Protein AF-A0A3M1CJQ5-F1 (afdb_monomer_lite)

Sequence (121 aa):
MELADGVVAVHEGIDAARRALDAGDRLAAARALRATYRERFQALEDAFRAVDAQATLELEFEFGAVAYDLSGRVDPAEAGARLQALDRRVDALAARVDTAAGGGSPQPAVRPAAEATPTAQ

pLDDT: mean 86.59, std 17.04, range [43.62, 97.94]

Foldseek 3Di:
DPLVVLLVLLLVLLVQLLVCLVVVNLLSSLVSLVCSCPPRVVVCLVLLCVQPVPLSVVLSVLSVVLSVVSVDDDDSVVSNVSSVVSSVSSVVSSVSSCVVVVDDDDDPPPPPPDDPDDDDD

Structure (mmCIF, N/CA/C/O backbone):
data_AF-A0A3M1CJQ5-F1
#
_entry.id   AF-A0A3M1CJQ5-F1
#
loop_
_atom_site.group_PDB
_atom_site.id
_atom_site.type_symbol
_atom_site.label_atom_id
_atom_site.label_alt_id
_atom_site.label_comp_id
_atom_site.label_asym_id
_atom_site.label_entity_id
_atom_site.label_seq_id
_atom_site.pdbx_PDB_ins_code
_atom_site.Cartn_x
_atom_site.Cartn_y
_atom_site.Cartn_z
_atom_site.occupancy
_atom_site.B_iso_or_equiv
_atom_site.auth_seq_id
_atom_site.auth_comp_id
_atom_site.auth_asym_id
_atom_site.auth_atom_id
_atom_site.pdbx_PDB_model_num
ATOM 1 N N . MET A 1 1 ? 8.287 -16.067 -9.548 1.00 59.88 1 MET A N 1
ATOM 2 C CA . MET A 1 1 ? 7.013 -15.331 -9.512 1.00 59.88 1 MET A CA 1
ATOM 3 C C . MET A 1 1 ? 7.033 -14.405 -10.707 1.00 59.88 1 MET A C 1
ATOM 5 O O . MET A 1 1 ? 8.050 -13.751 -10.907 1.00 59.88 1 MET A O 1
ATOM 9 N N . GLU A 1 2 ? 6.013 -14.453 -11.557 1.00 82.12 2 GLU A N 1
ATOM 10 C CA . GLU A 1 2 ? 5.890 -13.498 -12.663 1.00 82.12 2 GLU A CA 1
ATOM 11 C C . GLU A 1 2 ? 5.552 -12.118 -12.073 1.00 82.12 2 GLU A C 1
ATOM 13 O O . GLU A 1 2 ? 4.846 -12.064 -11.066 1.00 82.12 2 GLU A O 1
ATOM 18 N N . LEU A 1 3 ? 6.063 -11.018 -12.641 1.00 87.06 3 LEU A N 1
ATOM 19 C CA . LEU A 1 3 ? 5.852 -9.664 -12.096 1.00 87.06 3 LEU A CA 1
ATOM 20 C C . LEU A 1 3 ? 4.359 -9.387 -11.857 1.00 87.06 3 LEU A C 1
ATOM 22 O O . LEU A 1 3 ? 3.978 -8.949 -10.775 1.00 87.06 3 LEU A O 1
ATOM 26 N N . ALA A 1 4 ? 3.521 -9.725 -12.839 1.00 89.69 4 ALA A N 1
ATOM 27 C CA . ALA A 1 4 ? 2.073 -9.564 -12.768 1.00 89.69 4 ALA A CA 1
ATOM 28 C C . ALA A 1 4 ? 1.444 -10.341 -11.597 1.00 89.69 4 ALA A C 1
ATOM 30 O O . ALA A 1 4 ? 0.627 -9.790 -10.865 1.00 89.69 4 ALA A O 1
ATOM 31 N N . ASP A 1 5 ? 1.861 -11.591 -11.370 1.00 93.25 5 ASP A N 1
ATOM 32 C CA . ASP A 1 5 ? 1.381 -12.417 -10.250 1.00 93.25 5 ASP A CA 1
ATOM 33 C C . ASP A 1 5 ? 1.775 -11.812 -8.892 1.00 93.25 5 ASP A C 1
ATOM 35 O O . ASP A 1 5 ? 0.965 -11.736 -7.966 1.00 93.25 5 ASP A O 1
ATOM 39 N N . GLY A 1 6 ? 3.001 -11.290 -8.792 1.00 93.94 6 GLY A N 1
ATOM 40 C CA . GLY A 1 6 ? 3.459 -10.607 -7.586 1.00 93.94 6 GLY A CA 1
ATOM 41 C C . GLY A 1 6 ? 2.718 -9.296 -7.322 1.00 93.94 6 GLY A C 1
ATOM 42 O O . GLY A 1 6 ? 2.369 -9.015 -6.176 1.00 93.94 6 GLY A O 1
ATOM 43 N N . VAL A 1 7 ? 2.430 -8.511 -8.361 1.00 95.50 7 VAL A N 1
ATOM 44 C CA . VAL A 1 7 ? 1.666 -7.257 -8.249 1.00 95.50 7 VAL A CA 1
ATOM 45 C C . VAL A 1 7 ? 0.231 -7.537 -7.800 1.00 95.50 7 VAL A C 1
ATOM 47 O O . VAL A 1 7 ? -0.236 -6.922 -6.842 1.00 95.50 7 VAL A O 1
ATOM 50 N N . VAL A 1 8 ? -0.436 -8.534 -8.396 1.00 96.88 8 VAL A N 1
ATOM 51 C CA . VAL A 1 8 ? -1.768 -8.991 -7.958 1.00 96.88 8 VAL A CA 1
ATOM 52 C C . VAL A 1 8 ? -1.749 -9.385 -6.480 1.00 96.88 8 VAL A C 1
ATOM 54 O O . VAL A 1 8 ? -2.588 -8.929 -5.706 1.00 96.88 8 VAL A O 1
ATOM 57 N N . ALA A 1 9 ? -0.748 -10.153 -6.052 1.00 96.69 9 ALA A N 1
ATOM 58 C CA . ALA A 1 9 ? -0.593 -10.538 -4.655 1.00 96.69 9 ALA A CA 1
ATOM 59 C C . ALA A 1 9 ? -0.400 -9.349 -3.693 1.00 96.69 9 ALA A C 1
ATOM 61 O O . ALA A 1 9 ? -0.834 -9.412 -2.537 1.00 96.69 9 ALA A O 1
ATOM 62 N N . VAL A 1 10 ? 0.268 -8.279 -4.133 1.00 97.12 10 VAL A N 1
ATOM 63 C CA . VAL A 1 10 ? 0.395 -7.048 -3.342 1.00 97.12 10 VAL A CA 1
ATOM 64 C C . VAL A 1 10 ? -0.968 -6.368 -3.198 1.00 97.12 10 VAL A C 1
ATOM 66 O O . VAL A 1 10 ? -1.357 -6.056 -2.071 1.00 97.12 10 VAL A O 1
ATOM 69 N N . HIS A 1 11 ? -1.718 -6.215 -4.293 1.00 97.75 11 HIS A N 1
ATOM 70 C CA . HIS A 1 11 ? -3.064 -5.631 -4.276 1.00 97.75 11 HIS A CA 1
ATOM 71 C C . HIS A 1 11 ? -4.021 -6.404 -3.364 1.00 97.75 11 HIS A C 1
ATOM 73 O O . HIS A 1 11 ? -4.662 -5.816 -2.494 1.00 97.75 11 HIS A O 1
ATOM 79 N N . GLU A 1 12 ? -4.046 -7.736 -3.462 1.00 97.81 12 GLU A N 1
ATOM 80 C CA . GLU A 1 12 ? -4.859 -8.583 -2.579 1.00 97.81 12 GLU A CA 1
ATOM 81 C C . GLU A 1 12 ? -4.522 -8.374 -1.095 1.00 97.81 12 GLU A C 1
ATOM 83 O O . GLU A 1 12 ? -5.405 -8.384 -0.230 1.00 97.81 12 GLU A O 1
ATOM 88 N N . GLY A 1 13 ? -3.239 -8.170 -0.793 1.00 97.62 13 GLY A N 1
ATOM 89 C CA . GLY A 1 13 ? -2.754 -7.876 0.547 1.00 97.62 13 GLY A CA 1
ATOM 90 C C . GLY A 1 13 ? -3.204 -6.509 1.071 1.00 97.62 13 GLY A C 1
ATOM 91 O O . GLY A 1 13 ? -3.671 -6.407 2.210 1.00 97.62 13 GLY A O 1
ATOM 92 N N . ILE A 1 14 ? -3.130 -5.472 0.234 1.00 97.94 14 ILE A N 1
ATOM 93 C CA . ILE A 1 14 ? -3.629 -4.128 0.562 1.00 97.94 14 ILE A CA 1
ATOM 94 C C . ILE A 1 14 ? -5.153 -4.160 0.756 1.00 97.94 14 ILE A C 1
ATOM 96 O O . ILE A 1 14 ? -5.667 -3.600 1.728 1.00 97.94 14 ILE A O 1
ATOM 100 N N . ASP A 1 15 ? -5.881 -4.895 -0.083 1.00 97.94 15 ASP 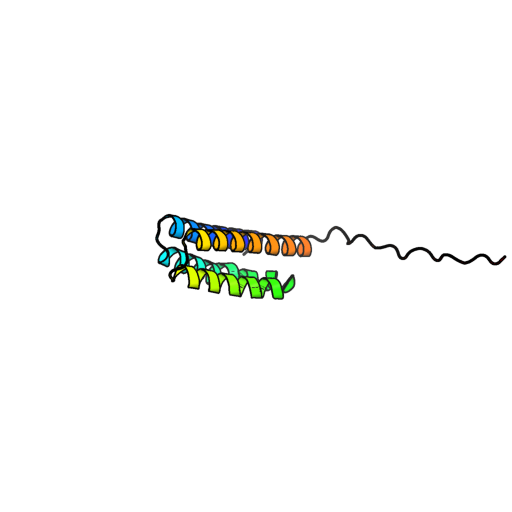A N 1
ATOM 101 C CA . ASP A 1 15 ? -7.324 -5.097 0.054 1.00 97.94 15 ASP A CA 1
ATOM 102 C C . ASP A 1 15 ? -7.704 -5.879 1.313 1.00 97.94 15 ASP A C 1
ATOM 104 O O . ASP A 1 15 ? -8.731 -5.603 1.941 1.00 97.94 15 ASP A O 1
ATOM 108 N N . ALA A 1 16 ? -6.894 -6.856 1.724 1.00 97.62 16 ALA A N 1
ATOM 109 C CA . ALA A 1 16 ? -7.073 -7.533 3.004 1.00 97.62 16 ALA A CA 1
ATOM 110 C C . ALA A 1 16 ? -6.885 -6.561 4.180 1.00 97.62 16 ALA A C 1
ATOM 112 O O . ALA A 1 16 ? -7.694 -6.569 5.112 1.00 97.62 16 ALA A O 1
ATOM 113 N N . ALA A 1 17 ? -5.878 -5.683 4.117 1.00 97.38 17 ALA A N 1
ATOM 114 C CA . ALA A 1 17 ? -5.677 -4.644 5.123 1.00 97.38 17 ALA A CA 1
ATOM 115 C C . ALA A 1 17 ? -6.858 -3.660 5.173 1.00 97.38 17 ALA A C 1
ATOM 117 O O . ALA A 1 17 ? -7.336 -3.331 6.260 1.00 97.38 17 ALA A O 1
ATOM 118 N N . ARG A 1 18 ? -7.386 -3.250 4.014 1.00 96.94 18 ARG A N 1
ATOM 119 C CA . ARG A 1 18 ? -8.562 -2.374 3.917 1.00 96.94 18 ARG A CA 1
ATOM 120 C C . ARG A 1 18 ? -9.812 -3.022 4.509 1.00 96.94 18 ARG A C 1
ATOM 122 O O . ARG A 1 18 ? -10.456 -2.415 5.354 1.00 96.94 18 ARG A O 1
ATOM 129 N N . ARG A 1 19 ? -10.101 -4.282 4.169 1.00 97.44 19 ARG A N 1
ATOM 130 C CA . ARG A 1 19 ? -11.235 -5.024 4.752 1.00 97.44 19 ARG A CA 1
ATOM 131 C C . ARG A 1 19 ? -11.135 -5.152 6.272 1.00 97.44 19 ARG A C 1
ATOM 133 O O . ARG A 1 19 ? -12.143 -5.032 6.961 1.00 97.44 19 ARG A O 1
ATOM 140 N N . ALA A 1 20 ? -9.934 -5.387 6.799 1.00 96.69 20 ALA A N 1
ATOM 141 C CA . ALA A 1 20 ? -9.713 -5.428 8.242 1.00 96.69 20 ALA A CA 1
ATOM 142 C C . ALA A 1 20 ? -9.955 -4.057 8.897 1.00 96.69 20 ALA A C 1
ATOM 144 O O . ALA A 1 20 ? -10.589 -3.984 9.949 1.00 96.69 20 ALA A O 1
ATOM 145 N N . LEU A 1 21 ? -9.514 -2.972 8.253 1.00 95.50 21 LEU A N 1
ATOM 146 C CA . LEU A 1 21 ? -9.775 -1.607 8.706 1.00 95.50 21 LEU A CA 1
ATOM 147 C C . LEU A 1 21 ? -11.276 -1.275 8.697 1.00 95.50 21 LEU A C 1
ATOM 149 O O . LEU A 1 21 ? -11.772 -0.741 9.687 1.00 95.50 21 LEU A O 1
ATOM 153 N N . ASP A 1 22 ? -11.993 -1.634 7.631 1.00 94.94 22 ASP A N 1
ATOM 154 C CA . ASP A 1 22 ? -13.443 -1.426 7.498 1.00 94.94 22 ASP A CA 1
ATOM 155 C C . ASP A 1 22 ? -14.233 -2.219 8.552 1.00 94.94 22 ASP A C 1
ATOM 157 O O . ASP A 1 22 ? -15.259 -1.760 9.053 1.00 94.94 22 ASP A O 1
ATOM 161 N N . ALA A 1 23 ? -13.722 -3.388 8.951 1.00 95.50 23 ALA A N 1
ATOM 162 C CA . ALA A 1 23 ? -14.250 -4.181 10.060 1.00 95.50 23 ALA A CA 1
ATOM 163 C C . ALA A 1 23 ? -13.893 -3.614 11.452 1.00 95.50 23 ALA A C 1
ATOM 165 O O . ALA A 1 23 ? -14.316 -4.162 12.470 1.00 95.50 23 ALA A O 1
ATOM 166 N N . GLY A 1 24 ? -13.109 -2.534 11.518 1.00 93.62 24 GLY A N 1
ATOM 167 C CA . GLY A 1 24 ? -12.645 -1.910 12.757 1.00 93.62 24 GLY A CA 1
ATOM 168 C C . GLY A 1 24 ? -11.430 -2.588 13.401 1.00 93.62 24 GLY A C 1
ATOM 169 O O . GLY A 1 24 ? -10.962 -2.122 14.442 1.00 93.62 24 GLY A O 1
ATOM 170 N N . ASP A 1 25 ? -10.874 -3.642 12.795 1.00 94.81 25 ASP A N 1
ATOM 171 C CA . ASP A 1 25 ? -9.688 -4.344 13.293 1.00 94.81 25 ASP A CA 1
ATOM 172 C C . ASP A 1 25 ? -8.404 -3.741 12.711 1.00 94.81 25 ASP A C 1
ATOM 174 O O . ASP A 1 25 ? -7.770 -4.247 11.778 1.00 94.81 25 ASP A O 1
ATOM 178 N N . ARG A 1 26 ? -7.998 -2.619 13.304 1.00 93.56 26 ARG A N 1
ATOM 179 C CA . ARG A 1 26 ? -6.807 -1.881 12.866 1.00 93.56 26 ARG A CA 1
ATOM 180 C C . ARG A 1 26 ? -5.509 -2.668 13.058 1.00 93.56 26 ARG A C 1
ATOM 182 O O . ARG A 1 26 ? -4.570 -2.518 12.278 1.00 93.56 26 ARG A O 1
ATOM 189 N N . LEU A 1 27 ? -5.446 -3.521 14.083 1.00 94.25 27 LEU A N 1
ATOM 190 C CA . LEU A 1 27 ? -4.259 -4.330 14.345 1.00 94.25 27 LEU A CA 1
ATOM 191 C C . LEU A 1 27 ? -4.117 -5.432 13.292 1.00 94.25 27 LEU A C 1
ATOM 193 O O . LEU A 1 27 ? -3.005 -5.679 12.822 1.00 94.25 27 LEU A O 1
ATOM 197 N N . ALA A 1 28 ? -5.222 -6.068 12.895 1.00 95.75 28 ALA A N 1
ATOM 198 C CA . ALA A 1 28 ? -5.227 -6.985 11.764 1.00 95.75 28 ALA A CA 1
ATOM 199 C C . ALA A 1 28 ? -4.872 -6.265 10.458 1.00 95.75 28 ALA A C 1
ATOM 201 O O . ALA A 1 28 ? -4.049 -6.789 9.711 1.00 95.75 28 ALA A O 1
ATOM 202 N N . ALA A 1 29 ? -5.383 -5.050 10.225 1.00 96.50 29 ALA A N 1
ATOM 203 C CA . ALA A 1 29 ? -5.015 -4.246 9.058 1.00 96.50 29 ALA A CA 1
ATOM 204 C C . ALA A 1 29 ? -3.502 -3.967 9.003 1.00 96.50 29 ALA A C 1
ATOM 206 O O . ALA A 1 29 ? -2.854 -4.219 7.988 1.00 96.50 29 ALA A O 1
ATOM 207 N N . ALA A 1 30 ? -2.911 -3.531 10.121 1.00 96.38 30 ALA A N 1
ATOM 208 C CA . ALA A 1 30 ? -1.472 -3.299 10.223 1.00 96.38 30 ALA A CA 1
ATOM 209 C C . ALA A 1 30 ? -0.654 -4.585 10.009 1.00 96.38 30 ALA A C 1
ATOM 211 O O . ALA A 1 30 ? 0.379 -4.562 9.341 1.00 96.38 30 ALA A O 1
ATOM 212 N N . ARG A 1 31 ? -1.098 -5.717 10.573 1.00 96.44 31 ARG A N 1
ATOM 213 C CA . ARG A 1 31 ? -0.436 -7.021 10.392 1.00 96.44 31 ARG A CA 1
ATOM 214 C C . ARG A 1 31 ? -0.498 -7.489 8.945 1.00 96.44 31 ARG A C 1
ATOM 216 O O . ARG A 1 31 ? 0.529 -7.927 8.433 1.00 96.44 31 ARG A O 1
ATOM 223 N N . ALA A 1 32 ? -1.662 -7.372 8.309 1.00 97.19 32 ALA A N 1
ATOM 224 C CA . ALA A 1 32 ? -1.848 -7.702 6.904 1.00 97.19 32 ALA A CA 1
ATOM 225 C C . ALA A 1 32 ? -0.890 -6.877 6.043 1.00 97.19 32 ALA A C 1
ATOM 227 O O . ALA A 1 32 ? -0.099 -7.455 5.310 1.00 97.19 32 ALA A O 1
ATOM 228 N N . LEU A 1 33 ? -0.849 -5.556 6.239 1.00 97.19 33 LEU A N 1
ATOM 229 C CA . LEU A 1 33 ? 0.009 -4.682 5.443 1.00 97.19 33 LEU A CA 1
ATOM 230 C C . LEU A 1 33 ? 1.510 -4.981 5.620 1.00 97.19 33 LEU A C 1
ATOM 232 O O . LEU A 1 33 ? 2.259 -5.006 4.645 1.00 97.19 33 LEU A O 1
ATOM 236 N N . ARG A 1 34 ? 1.956 -5.279 6.850 1.00 96.94 34 ARG A N 1
ATOM 237 C CA . ARG A 1 34 ? 3.346 -5.705 7.115 1.00 96.94 34 ARG A CA 1
ATOM 238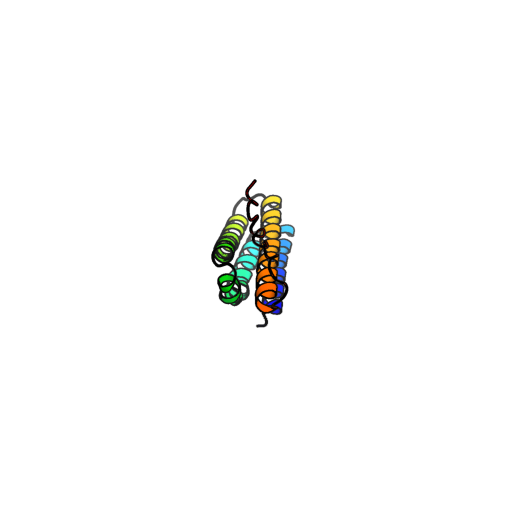 C C . ARG A 1 34 ? 3.684 -7.034 6.445 1.00 96.94 34 ARG A C 1
ATOM 240 O O . ARG A 1 34 ? 4.800 -7.195 5.955 1.00 96.94 34 ARG A O 1
ATOM 247 N N . ALA A 1 35 ? 2.749 -7.983 6.452 1.00 97.00 35 ALA A N 1
ATOM 248 C CA . ALA A 1 35 ? 2.924 -9.262 5.775 1.00 97.00 35 ALA A CA 1
ATOM 249 C C . ALA A 1 35 ? 3.004 -9.060 4.256 1.00 97.00 35 ALA A C 1
ATOM 251 O O . ALA A 1 35 ? 3.932 -9.565 3.634 1.00 97.00 35 ALA A O 1
ATOM 252 N N . THR A 1 36 ? 2.116 -8.244 3.681 1.00 97.75 36 THR A N 1
ATOM 253 C CA . THR A 1 36 ? 2.133 -7.883 2.257 1.00 97.75 36 THR A CA 1
ATOM 254 C C . THR A 1 36 ? 3.469 -7.289 1.837 1.00 97.75 36 THR A C 1
ATOM 256 O O . THR A 1 36 ? 4.045 -7.741 0.850 1.00 97.75 36 THR A O 1
ATOM 259 N N . TYR A 1 37 ? 4.000 -6.337 2.608 1.00 96.88 37 TYR A N 1
ATOM 260 C CA . TYR A 1 37 ? 5.313 -5.764 2.335 1.00 96.88 37 TYR A CA 1
ATOM 261 C C . TYR A 1 37 ? 6.407 -6.843 2.301 1.00 96.88 37 TYR A C 1
ATOM 263 O O . TYR A 1 37 ? 7.065 -7.050 1.285 1.00 96.88 37 TYR A O 1
ATOM 271 N N . ARG A 1 38 ? 6.560 -7.584 3.401 1.00 96.00 38 ARG A N 1
ATOM 272 C CA . ARG A 1 38 ? 7.663 -8.536 3.587 1.00 96.00 38 ARG A CA 1
ATOM 273 C C . ARG A 1 38 ? 7.599 -9.736 2.642 1.00 96.00 38 ARG A C 1
ATOM 275 O O . ARG A 1 38 ? 8.626 -10.257 2.236 1.00 96.00 38 ARG A O 1
ATOM 282 N N . GLU A 1 39 ? 6.402 -10.233 2.361 1.00 94.50 39 GLU A N 1
ATOM 283 C CA . GLU A 1 39 ? 6.231 -11.507 1.656 1.00 94.50 39 GLU A CA 1
ATOM 284 C C . GLU A 1 39 ? 5.968 -11.317 0.165 1.00 94.50 39 GLU A C 1
ATOM 286 O O . GLU A 1 39 ? 6.248 -12.229 -0.611 1.00 94.50 39 GLU A O 1
ATOM 291 N N . ARG A 1 40 ? 5.416 -10.166 -0.242 1.00 94.25 40 ARG A N 1
ATOM 292 C CA . ARG A 1 40 ? 5.001 -9.912 -1.629 1.00 94.25 40 ARG A CA 1
ATOM 293 C C . ARG A 1 40 ? 5.769 -8.748 -2.242 1.00 94.25 40 ARG A C 1
ATOM 295 O O . ARG A 1 40 ? 6.427 -8.941 -3.256 1.00 94.25 40 ARG A O 1
ATOM 302 N N . PHE A 1 41 ? 5.749 -7.574 -1.609 1.00 94.88 41 PHE A N 1
ATOM 303 C CA . PHE A 1 41 ? 6.397 -6.381 -2.165 1.00 94.88 41 PHE A CA 1
ATOM 304 C C . PHE A 1 41 ? 7.921 -6.534 -2.264 1.00 94.88 41 PHE A C 1
ATOM 306 O O . PHE A 1 41 ? 8.490 -6.233 -3.307 1.00 94.88 41 PHE A O 1
ATOM 313 N N . GLN A 1 42 ? 8.572 -7.090 -1.236 1.00 93.38 42 GLN A N 1
ATOM 314 C CA . GLN A 1 42 ? 10.020 -7.342 -1.259 1.00 93.38 42 GLN A CA 1
ATOM 315 C C . GLN A 1 42 ? 10.462 -8.233 -2.426 1.00 93.38 42 GLN A C 1
ATOM 317 O O . GLN A 1 42 ? 11.551 -8.056 -2.959 1.00 93.38 42 GLN A O 1
ATOM 322 N N . ALA A 1 43 ? 9.613 -9.160 -2.877 1.00 94.12 43 ALA A N 1
ATOM 323 C CA . ALA A 1 43 ? 9.921 -9.999 -4.034 1.00 94.12 43 ALA A CA 1
ATOM 324 C C . ALA A 1 43 ? 9.913 -9.224 -5.369 1.00 94.12 43 ALA A C 1
ATOM 326 O O . ALA A 1 43 ? 10.415 -9.735 -6.368 1.00 94.12 43 ALA A O 1
ATOM 327 N N . LEU A 1 44 ? 9.346 -8.012 -5.392 1.00 94.88 44 LEU A N 1
ATOM 328 C CA . LEU A 1 44 ? 9.269 -7.122 -6.554 1.00 94.88 44 LEU A CA 1
ATOM 329 C C . LEU A 1 44 ? 10.292 -5.978 -6.505 1.00 94.88 44 LEU A C 1
ATOM 331 O O . LEU A 1 44 ? 10.476 -5.300 -7.517 1.00 94.88 44 LEU A O 1
ATOM 335 N N . GLU A 1 45 ? 10.958 -5.758 -5.365 1.00 93.75 45 GLU A N 1
ATOM 336 C CA . GLU A 1 45 ? 11.853 -4.612 -5.147 1.00 93.75 45 GLU A CA 1
ATOM 337 C C . GLU A 1 45 ? 12.934 -4.504 -6.219 1.00 93.75 45 GLU A C 1
ATOM 339 O O . GLU A 1 45 ? 13.164 -3.412 -6.727 1.00 93.75 45 GLU A O 1
ATOM 344 N N . ASP A 1 46 ? 13.559 -5.613 -6.618 1.00 94.44 46 ASP A N 1
ATOM 345 C CA . ASP A 1 46 ? 14.609 -5.587 -7.642 1.00 94.44 46 ASP A CA 1
ATOM 346 C C . ASP A 1 46 ? 14.079 -5.096 -8.998 1.00 94.44 46 ASP A C 1
ATOM 348 O O . ASP A 1 46 ? 14.709 -4.261 -9.653 1.00 94.44 46 ASP A O 1
ATOM 352 N N . ALA A 1 47 ? 12.897 -5.566 -9.408 1.00 93.69 47 ALA A N 1
ATOM 353 C CA . ALA A 1 47 ? 12.272 -5.156 -10.664 1.00 93.69 47 ALA A CA 1
ATOM 354 C C . ALA A 1 47 ? 11.836 -3.684 -10.621 1.00 93.69 47 ALA A C 1
ATOM 356 O O . ALA A 1 47 ? 12.041 -2.938 -11.577 1.00 93.69 47 ALA A O 1
ATOM 357 N N . PHE A 1 48 ? 11.275 -3.251 -9.493 1.00 95.88 48 PHE A N 1
ATOM 358 C CA . PHE A 1 48 ? 10.839 -1.875 -9.279 1.00 95.88 48 PHE A CA 1
ATOM 359 C C . PHE A 1 48 ? 12.022 -0.900 -9.203 1.00 95.88 48 PHE A C 1
ATOM 361 O O . PHE A 1 48 ? 12.024 0.126 -9.889 1.00 95.88 48 PHE A O 1
ATOM 368 N N . ARG A 1 49 ? 13.084 -1.254 -8.468 1.00 96.56 49 ARG A N 1
ATOM 369 C CA . ARG A 1 49 ? 14.306 -0.445 -8.340 1.00 96.56 49 ARG A CA 1
ATOM 370 C C . ARG A 1 49 ? 15.060 -0.306 -9.653 1.00 96.56 49 ARG A C 1
ATOM 372 O O . ARG A 1 49 ? 15.670 0.738 -9.875 1.00 96.56 49 ARG A O 1
ATOM 379 N N . ALA A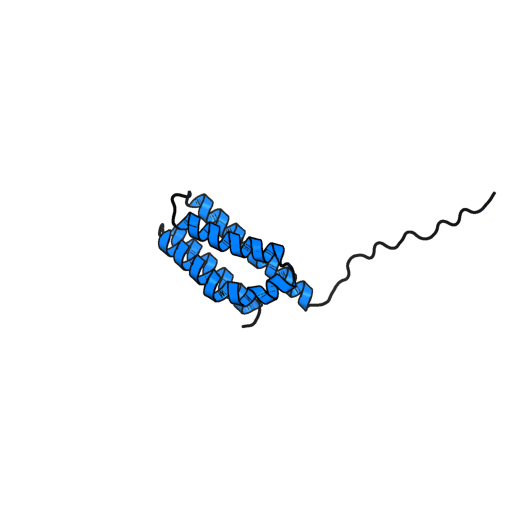 1 50 ? 15.009 -1.316 -10.523 1.00 95.19 50 ALA A N 1
ATOM 380 C CA . ALA A 1 50 ? 15.618 -1.248 -11.849 1.00 95.19 50 ALA A CA 1
ATOM 381 C C . ALA A 1 50 ? 15.003 -0.150 -12.736 1.00 95.19 50 ALA A C 1
ATOM 383 O O . ALA A 1 50 ? 15.672 0.346 -13.642 1.00 95.19 50 ALA A O 1
ATOM 384 N N . VAL A 1 51 ? 13.752 0.240 -12.474 1.00 95.62 51 VAL A N 1
ATOM 385 C CA . VAL A 1 51 ? 13.019 1.241 -13.260 1.00 95.62 51 VAL A CA 1
ATOM 386 C C . VAL A 1 51 ? 12.973 2.592 -12.553 1.00 95.62 51 VAL A C 1
ATOM 388 O O . VAL A 1 51 ? 13.188 3.622 -13.188 1.00 95.62 51 VAL A O 1
ATOM 391 N N . ASP A 1 52 ? 12.704 2.603 -11.247 1.00 96.12 52 ASP A N 1
ATOM 392 C CA . ASP A 1 52 ? 12.632 3.824 -10.444 1.00 96.12 52 ASP A CA 1
ATOM 393 C C . ASP A 1 52 ? 12.973 3.534 -8.972 1.00 96.12 52 ASP A C 1
ATOM 395 O O . ASP A 1 52 ? 12.114 3.240 -8.133 1.00 96.12 52 ASP A O 1
ATOM 399 N N . ALA A 1 53 ? 14.265 3.606 -8.649 1.00 96.06 53 ALA A N 1
ATOM 400 C CA . ALA A 1 53 ? 14.770 3.340 -7.303 1.00 96.06 53 ALA A CA 1
ATOM 401 C C . ALA A 1 53 ? 14.197 4.294 -6.244 1.00 96.06 53 ALA A C 1
ATOM 403 O O . ALA A 1 53 ? 13.903 3.861 -5.130 1.00 96.06 53 ALA A O 1
ATOM 404 N N . GLN A 1 54 ? 14.005 5.571 -6.586 1.00 97.19 54 GLN A N 1
ATOM 405 C CA . GLN A 1 54 ? 13.481 6.563 -5.649 1.00 97.19 54 GLN A CA 1
ATOM 406 C C . GLN A 1 54 ? 12.002 6.304 -5.350 1.00 97.19 54 GLN A C 1
ATOM 408 O O . GLN A 1 54 ? 11.619 6.256 -4.182 1.00 97.19 54 GLN A O 1
ATOM 413 N N . ALA A 1 55 ? 11.181 6.069 -6.379 1.00 95.19 55 ALA A N 1
ATOM 414 C CA . ALA A 1 55 ? 9.775 5.735 -6.171 1.00 95.19 55 ALA A CA 1
ATOM 415 C C . ALA A 1 55 ? 9.606 4.425 -5.392 1.00 95.19 55 ALA A C 1
ATOM 417 O O . ALA A 1 55 ? 8.678 4.320 -4.591 1.00 95.19 55 ALA A O 1
ATOM 418 N N . THR A 1 56 ? 10.508 3.457 -5.592 1.00 97.25 56 THR A N 1
ATOM 419 C CA . THR A 1 56 ? 10.500 2.201 -4.830 1.00 97.25 56 THR A CA 1
ATOM 420 C C . THR A 1 56 ? 10.801 2.449 -3.353 1.00 97.25 56 THR A C 1
ATOM 422 O O . THR A 1 56 ? 10.025 2.022 -2.507 1.00 97.25 56 THR A O 1
ATOM 425 N N . LEU A 1 57 ? 11.850 3.216 -3.033 1.00 96.56 57 LEU A N 1
ATOM 426 C CA . LEU A 1 57 ? 12.194 3.574 -1.649 1.00 96.56 57 LEU A CA 1
ATOM 427 C C . LEU A 1 57 ? 11.074 4.346 -0.938 1.00 96.56 57 LEU A C 1
ATOM 429 O O . LEU A 1 57 ? 10.791 4.108 0.235 1.00 96.56 57 LEU A O 1
ATOM 433 N N . GLU A 1 58 ? 10.422 5.273 -1.637 1.00 96.94 58 GLU A N 1
ATOM 434 C CA . GLU A 1 58 ? 9.266 5.988 -1.093 1.00 96.94 58 GLU A CA 1
ATOM 435 C C . GLU A 1 58 ? 8.099 5.042 -0.805 1.00 96.94 58 GLU A C 1
ATOM 437 O O . GLU A 1 58 ? 7.429 5.189 0.215 1.00 96.94 58 GLU A O 1
ATOM 442 N N . LEU A 1 59 ? 7.876 4.055 -1.674 1.00 96.38 59 LEU A N 1
ATOM 443 C CA . LEU A 1 59 ? 6.822 3.064 -1.504 1.00 96.38 59 LEU A CA 1
ATOM 444 C C . LEU A 1 59 ? 7.122 2.120 -0.327 1.00 96.38 59 LEU A C 1
ATOM 446 O O . LEU A 1 59 ? 6.233 1.863 0.483 1.00 96.38 59 LEU A O 1
ATOM 450 N N . GLU A 1 60 ? 8.377 1.683 -0.164 1.00 96.62 60 GLU A N 1
ATOM 451 C CA . GLU A 1 60 ? 8.853 0.942 1.018 1.00 96.62 60 GLU A CA 1
ATOM 452 C C . GLU A 1 60 ? 8.571 1.730 2.310 1.00 96.62 60 GLU A C 1
ATOM 454 O O . GLU A 1 60 ? 8.016 1.198 3.280 1.00 96.62 60 GLU A O 1
ATOM 459 N N . PHE A 1 61 ? 8.903 3.025 2.310 1.00 96.31 61 PHE A N 1
ATOM 460 C CA . PHE A 1 61 ? 8.639 3.908 3.441 1.00 96.31 61 PHE A CA 1
ATOM 461 C C . PHE A 1 61 ? 7.137 4.047 3.721 1.00 96.31 61 PHE A C 1
ATOM 463 O O . PHE A 1 61 ? 6.721 3.959 4.878 1.00 96.31 61 PHE A O 1
ATOM 470 N N . GLU A 1 62 ? 6.310 4.221 2.690 1.00 95.69 62 GLU A N 1
ATOM 471 C CA . GLU A 1 62 ? 4.858 4.336 2.836 1.00 95.69 62 GLU A CA 1
ATOM 472 C C . GLU A 1 62 ? 4.213 3.063 3.38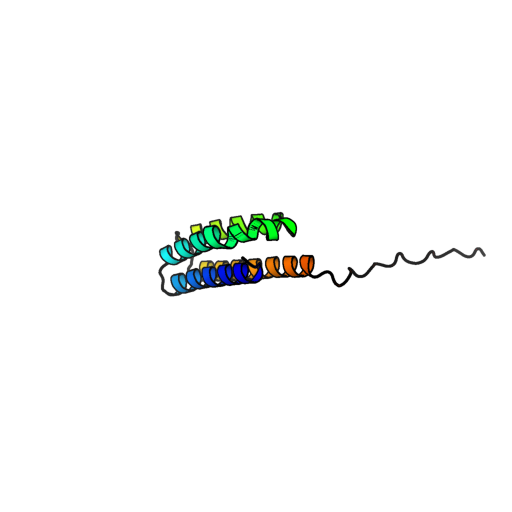5 1.00 95.69 62 GLU A C 1
ATOM 474 O O . GLU A 1 62 ? 3.376 3.161 4.283 1.00 95.69 62 GLU A O 1
ATOM 479 N N . PHE A 1 63 ? 4.631 1.872 2.941 1.00 96.69 63 PHE A N 1
ATOM 480 C CA . PHE A 1 63 ? 4.181 0.607 3.536 1.00 96.69 63 PHE A CA 1
ATOM 481 C C . PHE A 1 63 ? 4.417 0.593 5.053 1.00 96.69 63 PHE A C 1
ATOM 483 O O . PHE A 1 63 ? 3.519 0.248 5.832 1.00 96.69 63 PHE A O 1
ATOM 490 N N . GLY A 1 64 ? 5.612 1.008 5.484 1.00 94.38 64 GLY A N 1
ATOM 491 C CA . GLY A 1 64 ? 5.968 1.115 6.897 1.00 94.38 64 GLY A CA 1
ATOM 492 C C . GLY A 1 64 ? 5.153 2.171 7.647 1.00 94.38 64 GLY A C 1
ATOM 493 O O . GLY A 1 64 ? 4.627 1.888 8.727 1.00 94.38 64 GLY A O 1
ATOM 494 N N . ALA A 1 65 ? 5.015 3.365 7.068 1.00 93.94 65 ALA A N 1
ATOM 495 C CA . ALA A 1 65 ? 4.282 4.481 7.656 1.00 93.94 65 ALA A CA 1
ATOM 496 C C . ALA A 1 65 ? 2.797 4.142 7.845 1.00 93.94 65 ALA A C 1
ATOM 498 O O . ALA A 1 65 ? 2.282 4.246 8.956 1.00 93.94 65 ALA A O 1
ATOM 499 N N . VAL A 1 66 ? 2.132 3.622 6.809 1.00 95.19 66 VAL A N 1
ATOM 500 C CA . VAL A 1 66 ? 0.715 3.240 6.884 1.00 95.19 66 VAL A CA 1
ATOM 501 C C . VAL A 1 66 ? 0.509 2.108 7.891 1.00 95.19 66 VAL A C 1
ATOM 503 O O . VAL A 1 66 ? -0.423 2.155 8.693 1.00 95.19 66 VAL A O 1
ATOM 506 N N . ALA A 1 67 ? 1.402 1.114 7.936 1.00 95.00 67 ALA A N 1
ATOM 507 C CA . ALA A 1 67 ? 1.313 0.046 8.932 1.00 95.00 67 ALA A CA 1
ATOM 508 C C . ALA A 1 67 ? 1.514 0.551 10.373 1.00 95.00 67 ALA A C 1
ATOM 510 O O . ALA A 1 67 ? 0.939 -0.003 11.319 1.00 95.00 67 ALA A O 1
ATOM 511 N N . TYR A 1 68 ? 2.353 1.570 10.561 1.00 92.00 68 TYR A N 1
ATOM 512 C CA . TYR A 1 68 ? 2.534 2.237 11.846 1.00 92.00 68 TYR A CA 1
ATOM 513 C C . TYR A 1 68 ? 1.280 3.031 12.239 1.00 92.00 68 TYR A C 1
ATOM 515 O O . TYR A 1 68 ? 0.776 2.853 13.348 1.00 92.00 68 TYR A O 1
ATOM 523 N N . ASP A 1 69 ? 0.712 3.808 11.317 1.00 91.38 69 ASP A N 1
ATOM 524 C CA . ASP A 1 69 ? -0.490 4.614 11.554 1.00 91.38 69 ASP A CA 1
ATOM 525 C C . ASP A 1 69 ? -1.716 3.762 11.886 1.00 91.38 69 ASP A C 1
ATOM 527 O O . ASP A 1 69 ? -2.462 4.081 12.815 1.00 91.38 69 ASP A O 1
ATOM 531 N N . LEU A 1 70 ? -1.886 2.637 11.182 1.00 90.62 70 LEU A N 1
ATOM 532 C CA . LEU A 1 70 ? -2.925 1.642 11.463 1.00 90.62 70 LEU A CA 1
ATOM 533 C C . LEU A 1 70 ? -2.783 1.052 12.873 1.00 90.62 70 LEU A C 1
ATOM 535 O O . LEU A 1 70 ? -3.775 0.721 13.512 1.00 90.62 70 LEU A O 1
ATOM 539 N N . SER A 1 71 ? -1.562 0.960 13.404 1.00 86.94 71 SER A N 1
ATOM 540 C CA . SER A 1 71 ? -1.339 0.524 14.790 1.00 86.94 71 SER A CA 1
ATOM 541 C C . SER A 1 71 ? -1.629 1.631 15.819 1.00 86.94 71 SER A C 1
ATOM 543 O O . SER A 1 71 ? -1.632 1.366 17.022 1.00 86.94 71 SER A O 1
ATOM 545 N N . GLY A 1 72 ? -1.840 2.870 15.365 1.00 82.31 72 GLY A N 1
ATOM 546 C CA . GLY A 1 72 ? -2.021 4.062 16.184 1.00 82.31 72 GLY A CA 1
ATOM 547 C C . GLY A 1 72 ? -3.453 4.608 16.210 1.00 82.31 72 GLY A C 1
ATOM 548 O O . GLY A 1 72 ? -4.444 3.925 15.934 1.00 82.31 72 GLY A O 1
ATOM 549 N N . ARG A 1 73 ? -3.567 5.889 16.585 1.00 76.31 73 ARG A N 1
ATOM 550 C CA . ARG A 1 73 ? -4.845 6.614 16.713 1.00 76.31 73 ARG A CA 1
ATOM 551 C C . ARG A 1 73 ? -5.225 7.414 15.464 1.00 76.31 73 ARG A C 1
ATOM 553 O O . ARG A 1 73 ? -5.994 8.362 15.587 1.00 76.31 73 ARG A O 1
ATOM 560 N N . VAL A 1 74 ? -4.697 7.066 14.289 1.00 85.62 74 VAL A N 1
ATOM 561 C CA . VAL A 1 74 ? -5.088 7.757 13.052 1.00 85.62 74 VAL A CA 1
ATOM 562 C C . VAL A 1 74 ? -6.589 7.565 12.798 1.00 85.62 74 VAL A C 1
ATOM 564 O O . VAL A 1 74 ? -7.184 6.570 13.244 1.00 85.62 74 VAL A O 1
ATOM 567 N N . ASP A 1 75 ? -7.210 8.535 12.133 1.00 89.69 75 ASP A N 1
ATOM 568 C CA . ASP A 1 75 ? -8.609 8.432 11.733 1.00 89.69 75 ASP A CA 1
ATOM 569 C C . ASP A 1 75 ? -8.790 7.279 10.718 1.00 89.69 75 ASP A C 1
ATOM 571 O O . ASP A 1 75 ? -7.980 7.154 9.795 1.00 89.69 75 ASP A O 1
ATOM 575 N N . PRO A 1 76 ? -9.811 6.410 10.856 1.00 86.56 76 PRO A N 1
ATOM 576 C CA . PRO A 1 76 ? -10.017 5.294 9.933 1.00 86.56 76 PRO A CA 1
ATOM 577 C C . PRO A 1 76 ? -10.178 5.715 8.472 1.00 86.56 76 PRO A C 1
ATOM 579 O O . PRO A 1 76 ? -9.675 5.023 7.591 1.00 86.56 76 PRO A O 1
ATOM 582 N N . ALA A 1 77 ? -10.849 6.837 8.197 1.00 90.06 77 ALA A N 1
ATOM 583 C CA . ALA A 1 77 ? -11.034 7.307 6.830 1.00 90.06 77 ALA A CA 1
ATOM 584 C C . ALA A 1 77 ? -9.703 7.787 6.240 1.00 90.06 77 ALA A C 1
ATOM 586 O O . ALA A 1 77 ? -9.400 7.497 5.082 1.00 90.06 77 ALA A O 1
ATOM 587 N N . GLU A 1 78 ? -8.872 8.446 7.051 1.00 93.62 78 GLU A N 1
ATOM 588 C CA . GLU A 1 78 ? -7.514 8.818 6.655 1.00 93.62 78 GLU A CA 1
ATOM 589 C C . GLU A 1 78 ? -6.650 7.581 6.366 1.00 93.62 78 GLU A C 1
ATOM 591 O O . GLU A 1 78 ? -6.002 7.512 5.320 1.00 93.62 78 GLU A O 1
ATOM 596 N N . ALA A 1 79 ? -6.680 6.569 7.237 1.00 91.38 79 ALA A N 1
ATOM 597 C CA . ALA A 1 79 ? -5.947 5.321 7.016 1.00 91.38 79 ALA A CA 1
ATOM 598 C C . ALA A 1 79 ? -6.427 4.596 5.743 1.00 91.38 79 ALA A C 1
ATOM 600 O O . ALA A 1 79 ? -5.611 4.104 4.962 1.00 91.38 79 ALA A O 1
ATOM 601 N N . GLY A 1 80 ? -7.739 4.589 5.490 1.00 93.69 80 GLY A N 1
ATOM 602 C CA . GLY A 1 80 ? -8.329 4.025 4.277 1.00 93.69 80 GLY A CA 1
ATOM 603 C C . GLY A 1 80 ? -7.899 4.767 3.009 1.00 93.69 80 GLY A C 1
ATOM 604 O O . GLY A 1 80 ? -7.568 4.135 2.005 1.00 93.69 80 GLY A O 1
ATOM 605 N N . ALA A 1 81 ? -7.834 6.100 3.055 1.00 95.12 81 ALA A N 1
ATOM 606 C CA . ALA A 1 81 ? -7.335 6.911 1.947 1.00 95.12 81 ALA A CA 1
ATOM 607 C C . ALA A 1 81 ? -5.847 6.645 1.666 1.00 95.12 81 ALA A C 1
ATOM 609 O O . ALA A 1 81 ? -5.448 6.554 0.503 1.00 95.12 81 ALA A O 1
ATOM 610 N N . ARG A 1 82 ? -5.035 6.462 2.716 1.00 95.31 82 ARG A N 1
ATOM 611 C CA . ARG A 1 82 ? -3.616 6.103 2.580 1.00 95.31 82 ARG A CA 1
ATOM 612 C C . ARG A 1 82 ? -3.429 4.714 1.966 1.00 95.31 82 ARG A C 1
ATOM 614 O O . ARG A 1 82 ? -2.614 4.575 1.062 1.00 95.31 82 ARG A O 1
ATOM 621 N N . LEU A 1 83 ? -4.224 3.717 2.367 1.00 95.81 83 LEU A N 1
ATOM 622 C CA . LEU A 1 83 ? -4.216 2.389 1.734 1.00 95.81 83 LEU A CA 1
ATOM 623 C C . LEU A 1 83 ? -4.559 2.465 0.236 1.00 95.81 83 LEU A C 1
ATOM 625 O O . LEU A 1 83 ? -3.878 1.852 -0.577 1.00 95.81 83 LEU A O 1
ATOM 629 N N . GLN A 1 84 ? -5.555 3.270 -0.151 1.00 96.06 84 GLN A N 1
ATOM 630 C CA . GLN A 1 84 ? -5.895 3.481 -1.568 1.00 96.06 84 GLN A CA 1
ATOM 631 C C . GLN A 1 84 ? -4.815 4.241 -2.352 1.00 96.06 84 GLN A C 1
ATOM 633 O O . GLN A 1 84 ? -4.705 4.094 -3.569 1.00 96.06 84 GLN A O 1
ATOM 638 N N . ALA A 1 85 ? -4.067 5.131 -1.699 1.00 96.19 85 ALA A N 1
ATOM 639 C CA . ALA A 1 85 ? -2.942 5.814 -2.330 1.00 96.19 85 ALA A CA 1
ATOM 640 C C . ALA A 1 85 ? -1.778 4.843 -2.568 1.00 96.19 85 ALA A C 1
ATOM 642 O O . ALA A 1 85 ? -1.223 4.824 -3.665 1.00 96.19 85 ALA A O 1
ATOM 643 N N . LEU A 1 86 ? -1.479 4.005 -1.573 1.00 96.62 86 LEU A N 1
ATOM 644 C CA . LEU A 1 86 ? -0.464 2.961 -1.653 1.00 96.62 86 LEU A CA 1
ATOM 645 C C . LEU A 1 86 ? -0.750 1.994 -2.809 1.00 96.62 86 LEU A C 1
ATOM 647 O O . LEU A 1 86 ? 0.119 1.749 -3.640 1.00 96.62 86 LEU A O 1
ATOM 651 N N . ASP A 1 87 ? -1.996 1.529 -2.905 1.00 96.69 87 ASP A N 1
ATOM 652 C CA . ASP A 1 87 ? -2.459 0.626 -3.960 1.00 96.69 87 ASP A CA 1
ATOM 653 C C . ASP A 1 87 ? -2.220 1.200 -5.368 1.00 96.69 87 ASP A C 1
ATOM 655 O O . ASP A 1 87 ? -1.599 0.571 -6.224 1.00 96.69 87 ASP A O 1
ATOM 659 N N . ARG A 1 88 ? -2.604 2.465 -5.579 1.00 97.06 88 ARG A N 1
ATOM 660 C CA . ARG A 1 88 ? -2.390 3.171 -6.852 1.00 97.06 88 ARG A CA 1
ATOM 661 C C . ARG A 1 88 ? -0.915 3.382 -7.188 1.00 97.06 88 ARG A C 1
ATOM 663 O O . ARG A 1 88 ? -0.559 3.413 -8.363 1.00 97.06 88 ARG A O 1
ATOM 670 N N . ARG A 1 89 ? -0.051 3.569 -6.187 1.00 96.19 89 ARG A N 1
ATOM 671 C CA . ARG A 1 89 ? 1.394 3.723 -6.416 1.00 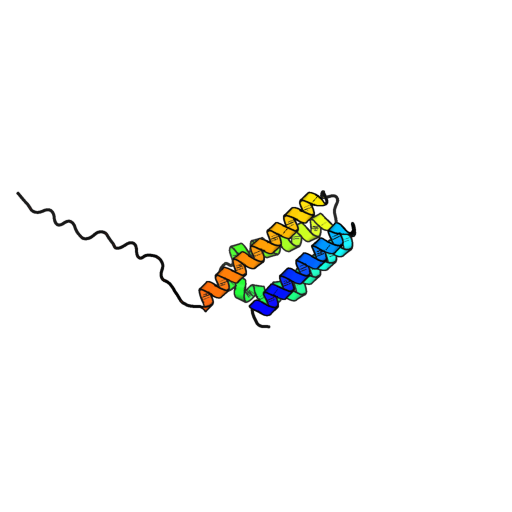96.19 89 ARG A CA 1
ATOM 672 C C . ARG A 1 89 ? 2.052 2.408 -6.822 1.00 96.19 89 ARG A C 1
ATOM 674 O O . ARG A 1 89 ? 2.947 2.446 -7.663 1.00 96.19 89 ARG A O 1
ATOM 681 N N . VAL A 1 90 ? 1.600 1.278 -6.272 1.00 96.12 90 VAL A N 1
ATOM 682 C CA . VAL A 1 90 ? 2.038 -0.058 -6.712 1.00 96.12 90 VAL A CA 1
ATOM 683 C C . VAL A 1 90 ? 1.699 -0.257 -8.190 1.00 96.12 90 VAL A C 1
ATOM 685 O O . VAL A 1 90 ? 2.593 -0.576 -8.971 1.00 96.12 90 VAL A O 1
ATOM 688 N N . ASP A 1 91 ? 0.456 0.023 -8.587 1.00 95.44 91 ASP A N 1
ATOM 689 C CA . ASP A 1 91 ? 0.001 -0.098 -9.981 1.00 95.44 91 ASP A CA 1
ATOM 690 C C . ASP A 1 91 ? 0.801 0.815 -10.931 1.00 95.44 91 ASP A C 1
ATOM 692 O O . ASP A 1 91 ? 1.328 0.385 -11.959 1.00 95.44 91 ASP A O 1
ATOM 696 N N . ALA A 1 92 ? 1.008 2.076 -10.534 1.00 95.25 92 ALA A N 1
ATOM 697 C CA . ALA A 1 92 ? 1.790 3.026 -11.320 1.00 95.25 92 ALA A CA 1
ATOM 698 C C . ALA A 1 92 ? 3.245 2.576 -11.535 1.00 95.25 92 ALA A C 1
ATOM 700 O O . ALA A 1 92 ? 3.820 2.849 -12.590 1.00 95.25 92 ALA A O 1
ATOM 701 N N . LEU A 1 93 ? 3.857 1.919 -10.547 1.00 94.50 93 LEU A N 1
ATOM 702 C CA . LEU A 1 93 ? 5.227 1.421 -10.648 1.00 94.50 93 LEU A CA 1
ATOM 703 C C . LEU A 1 93 ? 5.295 0.137 -11.486 1.00 94.50 93 LEU A C 1
ATOM 705 O O . LEU A 1 93 ? 6.177 0.021 -12.338 1.00 94.50 93 LEU A O 1
ATOM 709 N N . ALA A 1 94 ? 4.323 -0.763 -11.327 1.00 94.50 94 ALA A N 1
ATOM 710 C CA . ALA A 1 94 ? 4.174 -1.957 -12.156 1.00 94.50 94 ALA A CA 1
ATOM 711 C C . ALA A 1 94 ? 4.036 -1.606 -13.647 1.00 94.50 94 ALA A C 1
ATOM 713 O O . ALA A 1 94 ? 4.787 -2.122 -14.473 1.00 94.50 94 ALA A O 1
ATOM 714 N N . ALA A 1 95 ? 3.188 -0.630 -13.988 1.00 93.81 95 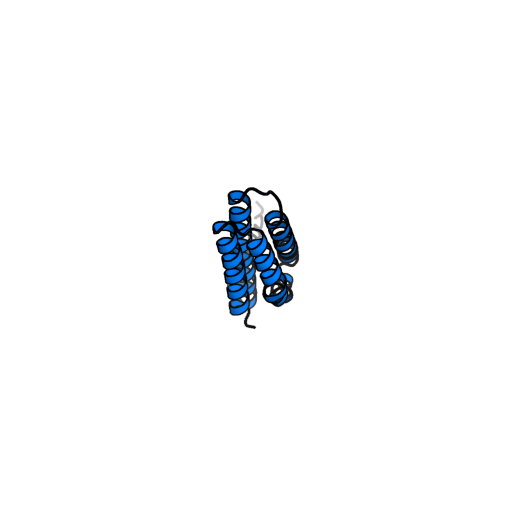ALA A N 1
ATOM 715 C CA . ALA A 1 95 ? 3.011 -0.172 -15.367 1.00 93.81 95 ALA A CA 1
ATOM 716 C C . ALA A 1 95 ? 4.309 0.371 -15.999 1.00 93.81 95 ALA A C 1
ATOM 718 O O . ALA A 1 95 ? 4.544 0.212 -17.202 1.00 93.81 95 ALA A O 1
ATOM 719 N N . ARG A 1 96 ? 5.185 1.007 -15.205 1.00 94.06 96 ARG A N 1
ATOM 720 C CA . ARG A 1 96 ? 6.501 1.459 -15.690 1.00 94.06 96 ARG A CA 1
ATOM 721 C C . ARG A 1 96 ? 7.422 0.282 -15.990 1.00 94.06 96 ARG A C 1
ATOM 723 O O . ARG A 1 96 ? 8.168 0.348 -16.963 1.00 94.06 96 ARG A O 1
ATOM 730 N N . VAL A 1 97 ? 7.358 -0.779 -15.190 1.00 91.56 97 VAL A N 1
ATOM 731 C CA . VAL A 1 97 ? 8.138 -2.004 -15.411 1.00 91.56 97 VAL A CA 1
ATOM 732 C C . VAL A 1 97 ? 7.677 -2.714 -16.674 1.00 91.56 97 VAL A C 1
ATOM 734 O O . VAL A 1 97 ? 8.518 -3.060 -17.501 1.00 91.56 97 VAL A O 1
ATOM 737 N N . ASP A 1 98 ? 6.368 -2.824 -16.893 1.00 88.75 98 ASP A N 1
ATOM 738 C CA . ASP A 1 98 ? 5.822 -3.377 -18.137 1.00 88.75 98 ASP A CA 1
ATOM 739 C C . ASP A 1 98 ? 6.234 -2.542 -19.357 1.00 88.75 98 ASP A C 1
ATOM 741 O O . ASP A 1 98 ? 6.659 -3.084 -20.379 1.00 88.75 98 ASP A O 1
ATOM 745 N N . THR A 1 99 ? 6.200 -1.210 -19.236 1.00 88.88 99 THR A N 1
ATOM 746 C CA . THR A 1 99 ? 6.660 -0.298 -20.299 1.00 88.88 99 THR A CA 1
ATOM 747 C C . THR A 1 99 ? 8.152 -0.484 -20.597 1.00 88.88 99 THR A C 1
ATOM 749 O O . THR A 1 99 ? 8.558 -0.482 -21.761 1.00 88.88 99 THR A O 1
ATOM 752 N N . ALA A 1 100 ? 8.976 -0.668 -19.562 1.00 86.25 100 ALA A N 1
ATOM 753 C CA . ALA A 1 100 ? 10.412 -0.900 -19.700 1.00 86.25 100 ALA A CA 1
ATOM 754 C C . ALA A 1 100 ? 10.732 -2.284 -20.299 1.00 86.25 100 ALA A C 1
ATOM 756 O O . ALA A 1 100 ? 11.679 -2.406 -21.075 1.00 86.25 100 ALA A O 1
ATOM 757 N N . ALA A 1 101 ? 9.933 -3.310 -19.984 1.00 79.44 101 ALA A N 1
ATOM 758 C CA . ALA A 1 101 ? 10.086 -4.668 -20.505 1.00 79.44 101 ALA A CA 1
ATOM 759 C C . ALA A 1 101 ? 9.555 -4.837 -21.945 1.00 79.44 101 ALA A C 1
ATOM 761 O O . ALA A 1 101 ? 10.039 -5.697 -22.680 1.00 79.44 101 ALA A O 1
ATOM 762 N N . GLY A 1 102 ? 8.574 -4.022 -22.356 1.00 65.19 102 GLY A N 1
ATOM 763 C CA . GLY A 1 102 ? 7.816 -4.178 -23.603 1.00 65.19 102 GLY A CA 1
ATOM 764 C C . GLY A 1 102 ? 8.326 -3.431 -24.844 1.00 65.19 102 GLY A C 1
ATOM 765 O O . GLY A 1 102 ? 7.766 -3.636 -25.915 1.00 65.19 102 GLY A O 1
ATOM 766 N N . GLY A 1 103 ? 9.356 -2.581 -24.752 1.00 56.81 103 GLY A N 1
ATOM 767 C CA . GLY A 1 103 ? 10.035 -1.987 -25.918 1.00 56.81 103 GLY A CA 1
ATOM 768 C C . GLY A 1 103 ? 9.133 -1.421 -27.038 1.00 56.81 103 GLY A C 1
ATOM 769 O O . GLY A 1 103 ? 9.165 -1.923 -28.158 1.00 56.81 103 GLY A O 1
ATOM 770 N N . GLY A 1 104 ? 8.383 -0.340 -26.792 1.00 43.66 104 GLY A N 1
ATOM 771 C CA . GLY A 1 104 ? 7.725 0.465 -27.843 1.00 43.66 104 GLY A CA 1
ATOM 772 C C . GLY A 1 104 ? 6.696 1.438 -27.253 1.00 43.66 104 GLY A C 1
ATOM 773 O O . GLY A 1 104 ? 5.849 1.019 -26.482 1.00 43.66 104 GLY A O 1
ATOM 774 N N . SER A 1 105 ? 6.699 2.750 -27.492 1.00 43.66 105 SER A N 1
ATOM 775 C CA . SER A 1 105 ? 7.184 3.560 -28.616 1.00 43.66 105 SER A CA 1
ATOM 776 C C . SER A 1 105 ? 8.038 4.753 -28.146 1.00 43.66 105 SER A C 1
ATOM 778 O O . SER A 1 105 ? 7.943 5.164 -26.990 1.00 43.66 105 SER A O 1
ATOM 780 N N . PRO A 1 106 ? 8.889 5.309 -29.032 1.00 46.56 106 PRO A N 1
ATOM 781 C CA . PRO A 1 106 ? 9.898 6.300 -28.681 1.00 46.56 106 PRO A CA 1
ATOM 782 C C . PRO A 1 106 ? 9.272 7.582 -28.135 1.00 46.56 106 PRO A C 1
ATOM 784 O O . PRO A 1 106 ? 8.222 8.030 -28.600 1.00 46.56 106 PRO A O 1
ATOM 787 N N . GLN A 1 107 ? 9.984 8.210 -27.199 1.00 49.41 107 GLN A N 1
ATOM 788 C CA . GLN A 1 107 ? 9.870 9.643 -26.941 1.00 49.41 107 GLN A CA 1
ATOM 789 C C . GLN A 1 107 ? 9.705 10.385 -28.275 1.00 49.41 107 GLN A C 1
ATOM 791 O O . GLN A 1 107 ? 10.452 10.084 -29.214 1.00 49.41 107 GLN A O 1
ATOM 796 N N . PRO A 1 108 ? 8.765 11.341 -28.400 1.00 43.62 108 PRO A N 1
ATOM 797 C CA . PRO A 1 108 ? 8.722 12.177 -29.582 1.00 43.62 108 PRO A CA 1
ATOM 798 C C . PRO A 1 108 ? 10.081 12.863 -29.671 1.00 43.62 108 PRO A C 1
ATOM 800 O O . PRO A 1 108 ? 10.433 13.683 -28.823 1.00 43.62 108 PRO A O 1
ATOM 803 N N . ALA A 1 109 ? 10.873 12.466 -30.666 1.00 45.06 109 ALA A N 1
ATOM 804 C CA . ALA A 1 109 ? 12.090 13.159 -31.011 1.00 45.06 109 ALA A CA 1
ATOM 805 C C . ALA A 1 109 ? 11.690 14.614 -31.254 1.00 45.06 109 ALA A C 1
ATOM 807 O O . ALA A 1 109 ? 11.031 14.933 -32.247 1.00 45.06 109 ALA A O 1
ATOM 808 N N . VAL A 1 110 ? 12.059 15.496 -30.329 1.00 52.16 110 VAL A N 1
ATOM 809 C CA . VAL A 1 110 ? 12.202 16.911 -30.637 1.00 52.16 110 VAL A CA 1
ATOM 810 C C . VAL A 1 110 ? 13.206 16.960 -31.781 1.00 52.16 110 VAL A C 1
ATOM 812 O O . VAL A 1 110 ? 14.408 16.802 -31.583 1.00 52.16 110 VAL A O 1
ATOM 815 N N . ARG A 1 111 ? 12.698 17.049 -33.016 1.00 44.91 111 ARG A N 1
ATOM 816 C CA . ARG A 1 111 ? 13.532 17.302 -34.189 1.00 44.91 111 ARG A CA 1
ATOM 817 C C . ARG A 1 111 ? 14.336 18.557 -33.843 1.00 44.91 111 ARG A C 1
ATOM 819 O O . ARG A 1 111 ? 13.702 19.560 -33.504 1.00 44.91 111 ARG A O 1
ATOM 826 N N . PRO A 1 112 ? 15.679 18.543 -33.900 1.00 46.03 112 PRO A N 1
ATOM 827 C CA . PRO A 1 112 ? 16.403 19.797 -33.896 1.00 46.03 112 PRO A CA 1
ATOM 828 C C . PRO A 1 112 ? 15.850 20.608 -35.065 1.00 46.03 112 PRO A C 1
ATOM 830 O O . PRO A 1 112 ? 15.756 20.108 -36.190 1.00 46.03 112 PRO A O 1
ATOM 833 N N . ALA A 1 113 ? 15.360 21.808 -34.754 1.00 49.41 113 ALA A N 1
ATOM 834 C CA . ALA A 1 113 ? 14.896 22.750 -35.751 1.00 49.41 113 ALA A CA 1
ATOM 835 C C . ALA A 1 113 ? 15.990 22.869 -36.812 1.00 49.41 113 ALA A C 1
ATOM 837 O O . ALA A 1 113 ? 17.155 23.099 -36.486 1.00 49.41 113 ALA A O 1
ATOM 838 N N . ALA A 1 114 ? 15.601 22.617 -38.059 1.00 49.38 114 ALA A N 1
ATOM 839 C CA . ALA A 1 114 ? 16.473 22.729 -39.206 1.00 49.38 114 ALA A CA 1
ATOM 840 C C . ALA A 1 114 ? 17.207 24.074 -39.168 1.00 49.38 114 ALA A C 1
ATOM 842 O O . ALA A 1 114 ? 16.595 25.111 -38.901 1.00 49.38 114 ALA A O 1
ATOM 843 N N . GLU A 1 115 ? 18.510 24.015 -39.435 1.00 49.69 115 GLU A N 1
ATOM 844 C CA . GLU A 1 115 ? 19.360 25.150 -39.769 1.00 49.69 115 GLU A CA 1
ATOM 845 C C . GLU A 1 115 ? 18.603 26.146 -40.653 1.00 49.69 115 GLU A C 1
ATOM 847 O O . GLU A 1 115 ? 18.349 25.901 -41.832 1.00 49.69 115 GLU A O 1
ATOM 852 N N . ALA A 1 116 ? 18.255 27.296 -40.080 1.00 51.44 116 ALA A N 1
ATOM 853 C CA . ALA A 1 116 ? 17.970 28.478 -40.865 1.00 51.44 116 ALA A CA 1
ATOM 854 C C . ALA A 1 116 ? 19.322 29.048 -41.297 1.00 51.44 116 ALA A C 1
ATOM 856 O O . ALA A 1 116 ? 19.982 29.757 -40.541 1.00 51.44 116 ALA A O 1
ATOM 857 N N . THR A 1 117 ? 19.757 28.700 -42.504 1.00 52.34 117 THR A N 1
ATOM 858 C CA . THR A 1 117 ? 20.821 29.423 -43.200 1.00 52.34 117 THR A CA 1
ATOM 859 C C . THR A 1 117 ? 20.321 30.853 -43.439 1.00 52.34 117 THR A C 1
ATOM 861 O O . THR A 1 117 ? 19.301 31.017 -44.114 1.00 52.34 117 THR A O 1
ATOM 864 N N . PRO A 1 118 ? 20.960 31.910 -42.906 1.00 56.88 118 PRO A N 1
ATOM 865 C CA . PRO A 1 118 ? 20.607 33.261 -43.306 1.00 56.88 118 PRO A CA 1
ATOM 866 C C . PRO A 1 118 ? 21.168 33.508 -44.710 1.00 56.88 118 PRO A C 1
ATOM 868 O O . PRO A 1 118 ? 22.377 33.617 -44.908 1.00 56.88 118 PRO A O 1
ATOM 871 N N . THR A 1 119 ? 20.276 33.570 -45.699 1.00 55.97 119 THR A N 1
ATOM 872 C CA . THR A 1 119 ? 20.580 34.101 -47.030 1.00 55.97 119 THR A CA 1
ATOM 873 C C . THR A 1 119 ? 20.996 35.560 -46.878 1.00 55.97 119 THR A C 1
ATOM 875 O O . THR A 1 119 ? 20.208 36.386 -46.422 1.00 55.97 119 THR A O 1
ATOM 878 N N . ALA A 1 120 ? 22.236 35.867 -47.252 1.00 54.59 120 ALA A N 1
ATOM 879 C CA . ALA A 1 120 ? 22.722 37.231 -47.373 1.00 54.59 120 ALA A CA 1
ATOM 880 C C . ALA A 1 120 ? 21.944 37.981 -48.466 1.00 54.59 120 ALA A C 1
ATOM 882 O O . ALA A 1 120 ? 21.881 37.509 -49.604 1.00 54.59 120 ALA A O 1
ATOM 883 N N . GLN A 1 121 ? 21.403 39.148 -48.115 1.00 47.19 121 GLN A N 1
ATOM 884 C CA . GLN A 1 121 ? 21.244 40.301 -49.002 1.00 47.19 121 GLN A CA 1
ATOM 885 C C . GLN A 1 121 ? 21.546 41.572 -48.217 1.00 47.19 121 GLN A C 1
ATOM 887 O O . GLN A 1 121 ? 21.104 41.648 -47.048 1.00 47.19 121 GLN A O 1
#

Radius of gyration: 20.77 Å; chains: 1; bounding box: 37×56×66 Å

Secondary structure (DSSP, 8-state):
--HHHHHHHHHHHHHHHHHHHHTT-HHHHHHHHHHHHHHTGGGGHHHHHHHHHHHHHHHHHHHHHHHHHHTTT--HHHHHHHHHHHHHHHHHHHHHHHHHHH--------PPPP-------